Protein AF-A0A8J1YBH6-F1 (afdb_monomer_lite)

Structure (mmCIF, N/CA/C/O backbone):
data_AF-A0A8J1YBH6-F1
#
_entry.id   AF-A0A8J1YBH6-F1
#
loop_
_atom_site.group_PDB
_atom_site.id
_atom_site.type_symbol
_atom_site.label_atom_id
_atom_site.label_alt_id
_atom_site.label_comp_id
_atom_site.label_asym_id
_atom_site.label_entity_id
_atom_site.label_seq_id
_atom_site.pdbx_PDB_ins_code
_atom_site.Cartn_x
_atom_site.Cartn_y
_atom_site.Cartn_z
_atom_site.occupancy
_atom_site.B_iso_or_equiv
_atom_site.auth_seq_id
_atom_site.auth_comp_id
_atom_site.auth_asym_id
_atom_site.auth_atom_id
_atom_site.pdbx_PDB_model_num
ATOM 1 N N . MET A 1 1 ? 23.568 0.494 -54.493 1.00 60.53 1 MET A N 1
ATOM 2 C CA . MET A 1 1 ? 23.707 0.419 -53.017 1.00 60.53 1 MET A CA 1
ATOM 3 C C . MET A 1 1 ? 22.922 1.499 -52.265 1.00 60.53 1 MET A C 1
ATOM 5 O O . MET A 1 1 ? 22.432 1.192 -51.192 1.00 60.53 1 MET A O 1
ATOM 9 N N . GLN A 1 2 ? 22.726 2.717 -52.796 1.00 69.00 2 GLN A N 1
ATOM 10 C CA . GLN A 1 2 ? 21.998 3.801 -52.097 1.00 69.00 2 GLN A CA 1
ATOM 11 C C . GLN A 1 2 ? 20.533 3.489 -51.733 1.00 69.00 2 GLN A C 1
ATOM 13 O O . GLN A 1 2 ? 20.079 3.886 -50.666 1.00 69.00 2 GLN A O 1
ATOM 18 N N . TRP A 1 3 ? 19.809 2.733 -52.562 1.00 75.62 3 TRP A N 1
ATOM 19 C CA . TRP A 1 3 ? 18.410 2.364 -52.298 1.00 75.62 3 TRP A CA 1
ATOM 20 C C . TRP A 1 3 ? 18.222 1.539 -51.021 1.00 75.62 3 TRP A C 1
ATOM 22 O O . TRP A 1 3 ? 17.249 1.742 -50.305 1.00 75.62 3 TRP A O 1
ATOM 32 N N . ASN A 1 4 ? 19.182 0.680 -50.675 1.00 80.62 4 ASN A N 1
ATOM 33 C CA . ASN A 1 4 ? 19.103 -0.113 -49.449 1.00 80.62 4 ASN A CA 1
ATOM 34 C C . ASN A 1 4 ? 19.215 0.780 -48.210 1.00 80.62 4 ASN A C 1
ATOM 36 O O . ASN A 1 4 ? 18.507 0.557 -47.237 1.00 80.62 4 ASN A O 1
ATOM 40 N N . HIS A 1 5 ? 20.039 1.830 -48.265 1.00 84.06 5 HIS A N 1
ATOM 41 C CA . HIS A 1 5 ? 20.119 2.812 -47.185 1.00 84.06 5 HIS A CA 1
ATOM 42 C C . HIS A 1 5 ? 18.828 3.618 -47.067 1.00 84.06 5 HIS A C 1
ATOM 44 O O . HIS A 1 5 ? 18.350 3.818 -45.960 1.00 84.06 5 HIS A O 1
ATOM 50 N N . ILE A 1 6 ? 18.227 4.024 -48.189 1.00 87.50 6 ILE A N 1
ATOM 51 C CA . ILE A 1 6 ? 16.953 4.758 -48.179 1.00 87.50 6 ILE A CA 1
ATOM 52 C C . ILE A 1 6 ? 15.842 3.899 -47.557 1.00 87.50 6 ILE A C 1
ATOM 54 O O . ILE A 1 6 ? 15.106 4.382 -46.702 1.00 87.50 6 ILE A O 1
ATOM 58 N N . MET A 1 7 ? 15.768 2.613 -47.912 1.00 88.62 7 MET A N 1
ATOM 59 C CA . MET A 1 7 ? 14.783 1.684 -47.347 1.00 88.62 7 MET A CA 1
ATOM 60 C C . MET A 1 7 ? 15.015 1.424 -45.855 1.00 88.62 7 MET A C 1
ATOM 62 O O . MET A 1 7 ? 14.064 1.416 -45.080 1.00 88.62 7 MET A O 1
ATOM 66 N N . VAL A 1 8 ? 16.273 1.264 -45.432 1.00 91.31 8 VAL A N 1
ATOM 67 C CA . VAL A 1 8 ? 16.625 1.088 -44.014 1.00 91.31 8 VAL A CA 1
ATOM 68 C C . VAL A 1 8 ? 16.280 2.338 -43.207 1.00 91.31 8 VAL A C 1
ATOM 70 O O . VAL A 1 8 ? 15.672 2.227 -42.149 1.00 91.31 8 VAL A O 1
ATOM 73 N N . MET A 1 9 ? 16.590 3.530 -43.720 1.00 88.50 9 MET A N 1
ATOM 74 C CA . MET A 1 9 ? 16.254 4.785 -43.044 1.00 88.50 9 MET A CA 1
ATOM 75 C C . MET A 1 9 ? 14.739 4.991 -42.953 1.00 88.50 9 MET A C 1
ATOM 77 O O . MET A 1 9 ? 14.248 5.400 -41.905 1.00 88.50 9 MET A O 1
ATOM 81 N N . ALA A 1 10 ? 13.984 4.647 -44.000 1.00 89.06 10 ALA A N 1
ATOM 82 C CA . ALA A 1 10 ? 12.524 4.701 -43.972 1.00 89.06 10 ALA A CA 1
ATOM 83 C C . ALA A 1 10 ? 11.927 3.730 -42.938 1.00 89.06 10 ALA A C 1
ATOM 85 O O . ALA A 1 10 ? 11.026 4.108 -42.192 1.00 89.06 10 ALA A O 1
ATOM 86 N N . LEU A 1 11 ? 12.460 2.508 -42.838 1.00 88.50 11 LEU A N 1
ATOM 87 C CA . LEU A 1 11 ? 12.031 1.518 -41.845 1.00 88.50 11 LEU A CA 1
ATOM 88 C C . LEU A 1 11 ? 12.335 1.960 -40.409 1.00 88.50 11 LEU A C 1
ATOM 90 O O . LEU A 1 11 ? 11.494 1.784 -39.533 1.00 88.50 11 LEU A O 1
ATOM 94 N N . ILE A 1 12 ? 13.496 2.577 -40.174 1.00 89.31 12 ILE A N 1
ATOM 95 C CA . ILE A 1 12 ? 13.864 3.130 -38.864 1.00 89.31 12 ILE A CA 1
ATOM 96 C C . ILE A 1 12 ? 12.915 4.270 -38.476 1.00 89.31 12 ILE A C 1
ATOM 98 O O . ILE A 1 12 ? 12.432 4.300 -37.349 1.00 89.31 12 ILE A O 1
ATOM 102 N N . VAL A 1 13 ? 12.595 5.177 -39.405 1.00 88.88 13 VAL A N 1
ATOM 103 C CA . VAL A 1 13 ? 11.658 6.282 -39.144 1.00 88.88 13 VAL A CA 1
ATOM 104 C C . VAL A 1 13 ? 10.261 5.751 -38.821 1.00 88.88 13 VAL A C 1
ATOM 106 O O . VAL A 1 13 ? 9.661 6.195 -37.849 1.00 88.88 13 VAL A O 1
ATOM 109 N N . ILE A 1 14 ? 9.760 4.766 -39.570 1.00 86.44 14 ILE A N 1
ATOM 110 C CA . ILE A 1 14 ? 8.457 4.143 -39.290 1.00 86.44 14 ILE A CA 1
ATOM 111 C C . ILE A 1 14 ? 8.461 3.471 -37.910 1.00 86.44 14 ILE A C 1
ATOM 113 O O . ILE A 1 14 ? 7.525 3.674 -37.143 1.00 86.44 14 ILE A O 1
ATOM 117 N N . ALA A 1 15 ? 9.526 2.742 -37.564 1.00 84.75 15 ALA A N 1
ATOM 118 C CA . ALA A 1 15 ? 9.653 2.084 -36.266 1.00 84.75 15 ALA A CA 1
ATOM 119 C C . ALA A 1 15 ? 9.654 3.082 -35.096 1.00 84.75 15 ALA A C 1
ATOM 121 O O . ALA A 1 15 ? 9.005 2.827 -34.086 1.00 84.75 15 ALA A O 1
ATOM 122 N N . VAL A 1 16 ? 10.324 4.232 -35.240 1.00 83.88 16 VAL A N 1
ATOM 123 C CA . VAL A 1 16 ? 10.338 5.299 -34.221 1.00 83.88 16 VAL A CA 1
ATOM 124 C C . VAL A 1 16 ? 8.961 5.952 -34.071 1.00 83.88 16 VAL A C 1
ATOM 126 O O . VAL A 1 16 ? 8.543 6.238 -32.954 1.00 83.88 16 VAL A O 1
ATOM 129 N N . MET A 1 17 ? 8.226 6.140 -35.171 1.00 78.38 17 MET A N 1
ATOM 130 C CA . MET A 1 17 ? 6.881 6.735 -35.149 1.00 78.38 17 MET A CA 1
ATOM 131 C C . MET A 1 17 ? 5.822 5.813 -34.526 1.00 78.38 17 MET A C 1
ATOM 133 O O . MET A 1 17 ? 4.783 6.299 -34.094 1.00 78.38 17 MET A O 1
ATOM 137 N N . THR A 1 18 ? 6.072 4.501 -34.465 1.00 76.12 18 THR A N 1
ATOM 138 C CA . THR A 1 18 ? 5.182 3.525 -33.807 1.00 76.12 18 THR A CA 1
ATOM 139 C C . THR A 1 18 ? 5.438 3.354 -32.309 1.00 76.12 18 THR A C 1
ATOM 141 O O . THR A 1 18 ? 4.752 2.563 -31.665 1.00 76.12 18 THR A O 1
ATOM 144 N N . ILE A 1 19 ? 6.416 4.066 -31.737 1.00 75.81 19 ILE A N 1
ATOM 145 C CA . ILE A 1 19 ? 6.669 4.045 -30.293 1.00 75.81 19 ILE A CA 1
ATOM 146 C C . ILE A 1 19 ? 5.658 4.980 -29.616 1.00 75.81 19 ILE A C 1
ATOM 148 O O . ILE A 1 19 ? 5.949 6.135 -29.320 1.00 75.81 19 ILE A O 1
ATOM 152 N N . GLU A 1 20 ? 4.446 4.487 -29.381 1.00 70.12 20 GLU A N 1
ATOM 153 C CA . GLU A 1 20 ? 3.529 5.090 -28.413 1.00 70.12 20 GLU A CA 1
ATOM 154 C C . GLU A 1 20 ? 3.826 4.501 -27.037 1.00 70.12 20 GLU A C 1
ATOM 156 O O . GLU A 1 20 ? 3.438 3.369 -26.760 1.00 70.12 20 GLU A O 1
ATOM 161 N N . THR A 1 21 ? 4.492 5.243 -26.152 1.00 66.50 21 THR A N 1
ATOM 162 C CA . THR A 1 21 ? 4.582 4.821 -24.748 1.00 66.50 21 THR A CA 1
ATOM 163 C C . THR A 1 21 ? 4.582 6.005 -23.791 1.00 66.50 21 THR A C 1
ATOM 165 O O . THR A 1 21 ? 5.614 6.381 -23.246 1.00 66.50 21 THR A O 1
ATOM 168 N N . GLU A 1 22 ? 3.396 6.531 -23.505 1.00 59.78 22 GLU A N 1
ATOM 169 C CA . GLU A 1 22 ? 3.093 6.931 -22.133 1.00 59.78 22 GLU A CA 1
ATOM 170 C C . GLU A 1 22 ? 1.814 6.210 -21.723 1.00 59.78 22 GLU A C 1
ATOM 172 O O . GLU A 1 22 ? 0.707 6.572 -22.125 1.00 59.78 22 GLU A O 1
ATOM 177 N N . ALA A 1 23 ? 1.969 5.146 -20.933 1.00 58.22 23 ALA A N 1
ATOM 178 C CA . ALA A 1 23 ? 0.860 4.573 -20.192 1.00 58.22 23 ALA A CA 1
ATOM 179 C C . ALA A 1 23 ? 0.445 5.602 -19.132 1.00 58.22 23 ALA A C 1
ATOM 181 O O . ALA A 1 23 ? 0.919 5.587 -17.998 1.00 58.22 23 ALA A O 1
ATOM 182 N N . VAL A 1 24 ? -0.401 6.560 -19.520 1.00 61.38 24 VAL A N 1
ATOM 183 C CA . VAL A 1 24 ? -0.993 7.522 -18.591 1.00 61.38 24 VAL A CA 1
ATOM 184 C C . VAL A 1 24 ? -1.951 6.742 -17.699 1.00 61.38 24 VAL A C 1
ATOM 186 O O . VAL A 1 24 ? -3.113 6.517 -18.043 1.00 61.38 2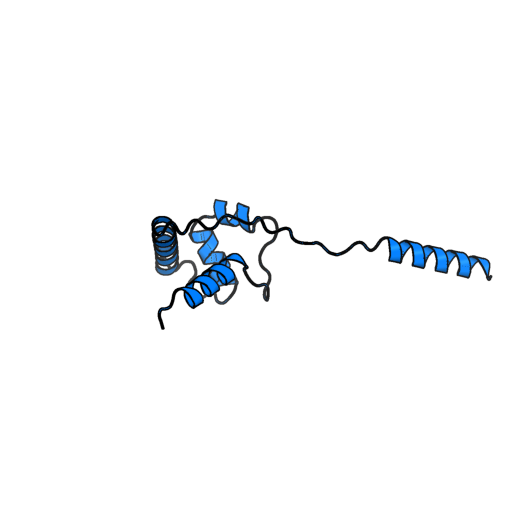4 VAL A O 1
ATOM 189 N N . TYR A 1 25 ? -1.441 6.287 -16.556 1.00 62.69 25 TYR A N 1
ATOM 190 C CA . TYR A 1 25 ? -2.229 5.581 -15.560 1.00 62.69 25 TYR A CA 1
ATOM 191 C C . TYR A 1 25 ? -3.357 6.501 -15.072 1.00 62.69 25 TYR A C 1
ATOM 193 O O . TYR A 1 25 ? -3.143 7.503 -14.381 1.00 62.69 25 TYR A O 1
ATOM 201 N N . SER A 1 26 ? -4.589 6.188 -15.474 1.00 53.66 26 SER A N 1
ATOM 202 C CA . SER A 1 26 ? -5.769 6.962 -15.105 1.00 53.66 26 SER A CA 1
ATOM 203 C C . SER A 1 26 ? -6.263 6.525 -13.729 1.00 53.66 26 SER A C 1
ATOM 205 O O . SER A 1 26 ? -7.001 5.550 -13.585 1.00 53.66 26 SER A O 1
ATOM 207 N N . PHE A 1 27 ? -5.857 7.251 -12.687 1.00 57.75 27 PHE A N 1
ATOM 208 C CA . PHE A 1 27 ? -6.350 7.006 -11.333 1.00 57.75 27 PHE A CA 1
ATOM 209 C C . PHE A 1 27 ? -7.853 7.308 -11.229 1.00 57.75 27 PHE A C 1
ATOM 211 O O . PHE A 1 27 ? -8.296 8.439 -11.464 1.00 57.75 27 PHE A O 1
ATOM 218 N N . LYS A 1 28 ? -8.646 6.330 -10.769 1.00 57.06 28 LYS A N 1
ATOM 219 C CA . LYS A 1 28 ? -10.034 6.564 -10.339 1.00 57.06 28 LYS A CA 1
ATOM 220 C C . LYS A 1 28 ? -10.038 7.537 -9.156 1.00 57.06 28 LYS A C 1
ATOM 222 O O . LYS A 1 28 ? -9.673 7.190 -8.035 1.00 57.06 28 LYS A O 1
ATOM 227 N N . ARG A 1 29 ? -10.478 8.774 -9.394 1.00 54.84 29 ARG A N 1
ATOM 228 C CA . ARG A 1 29 ? -10.663 9.776 -8.336 1.00 54.84 29 ARG A CA 1
ATOM 229 C C . ARG A 1 29 ? -11.949 9.479 -7.570 1.00 54.84 29 ARG A C 1
ATOM 231 O O . ARG A 1 29 ? -13.045 9.771 -8.042 1.00 54.84 29 ARG A O 1
ATOM 238 N N . TYR A 1 30 ? -11.823 8.928 -6.370 1.00 55.34 30 TYR A N 1
ATOM 239 C CA . TYR A 1 30 ? -12.950 8.797 -5.452 1.00 55.34 30 TYR A CA 1
ATOM 240 C C . TYR A 1 30 ? -13.188 10.127 -4.730 1.00 55.34 30 TYR A C 1
ATOM 242 O O . TYR A 1 30 ? -12.262 10.729 -4.187 1.00 55.34 30 TYR A O 1
ATOM 250 N N . THR A 1 31 ? -14.436 10.600 -4.686 1.00 54.47 31 THR A N 1
ATOM 251 C CA . THR A 1 31 ? -14.792 11.760 -3.859 1.00 54.47 31 THR A CA 1
ATOM 252 C C . THR A 1 31 ? -14.584 11.394 -2.390 1.00 54.47 31 THR A C 1
ATOM 254 O O . THR A 1 31 ? -15.325 10.569 -1.845 1.00 54.47 31 THR A O 1
ATOM 257 N N . TYR A 1 32 ? -13.578 11.986 -1.747 1.00 52.03 32 TYR A N 1
ATOM 258 C CA . TYR A 1 32 ? -13.268 11.735 -0.345 1.00 52.03 32 TYR A CA 1
ATOM 259 C C . TYR A 1 32 ? -14.402 12.249 0.551 1.00 52.03 32 TYR A C 1
ATOM 261 O O . TYR A 1 32 ? -14.478 13.425 0.896 1.00 52.03 32 TYR A O 1
ATOM 269 N N . LYS A 1 33 ? -15.311 11.357 0.952 1.00 55.91 33 LYS A N 1
ATOM 270 C CA . LYS A 1 33 ? -16.205 11.599 2.087 1.00 55.91 33 LYS A CA 1
ATOM 271 C C . LYS A 1 33 ? -15.527 11.006 3.317 1.00 55.91 33 LYS A C 1
ATOM 273 O O . LYS A 1 33 ? -15.583 9.791 3.501 1.00 55.91 33 LYS A O 1
ATOM 278 N N . LYS A 1 34 ? -14.899 11.852 4.149 1.00 56.91 34 LYS A N 1
ATOM 279 C CA . LYS A 1 34 ? -14.283 11.502 5.449 1.00 56.91 34 LYS A CA 1
ATOM 280 C C . LYS A 1 34 ? -15.342 10.899 6.382 1.00 56.91 34 LYS A C 1
ATOM 282 O O . LYS A 1 34 ? -15.883 11.556 7.261 1.00 56.91 34 LYS A O 1
ATOM 287 N N . LYS A 1 35 ? -15.707 9.634 6.180 1.00 60.38 35 LYS A N 1
ATOM 288 C CA . LYS A 1 35 ? -16.593 8.904 7.085 1.00 60.38 35 LYS A CA 1
ATOM 289 C C . LYS A 1 35 ? -15.704 8.235 8.131 1.00 60.38 35 LYS A C 1
ATOM 291 O O . LYS A 1 35 ? -15.303 7.089 7.951 1.00 60.38 35 LYS A O 1
ATOM 296 N N . ALA A 1 36 ? -15.421 8.939 9.230 1.00 64.50 36 ALA A N 1
ATOM 297 C CA . ALA A 1 36 ? -14.560 8.500 10.343 1.00 64.50 36 ALA A CA 1
ATOM 298 C C . ALA A 1 36 ? -14.804 7.047 10.819 1.00 64.50 36 ALA A C 1
ATOM 300 O O . ALA A 1 36 ? -13.892 6.354 11.272 1.00 64.50 36 ALA A O 1
ATOM 301 N N . LYS A 1 37 ? -16.035 6.544 10.654 1.00 67.88 37 LYS A N 1
ATOM 302 C CA . LYS A 1 37 ? -16.424 5.155 10.935 1.00 67.88 37 LYS A CA 1
ATOM 303 C C . LYS A 1 37 ? -15.649 4.113 10.110 1.00 67.88 37 LYS A C 1
ATOM 305 O O . LYS A 1 37 ? -15.341 3.050 10.643 1.00 67.88 37 LYS A O 1
ATOM 310 N N . TYR A 1 38 ? -15.337 4.387 8.843 1.00 69.56 38 TYR A N 1
ATOM 311 C CA . TYR A 1 38 ? -14.618 3.447 7.972 1.00 69.56 38 TYR A CA 1
ATOM 312 C C . TYR A 1 38 ? -13.130 3.411 8.303 1.00 69.56 38 TYR A C 1
ATOM 314 O O . TYR A 1 38 ? -12.570 2.328 8.429 1.00 69.56 38 TYR A O 1
ATOM 322 N N . THR A 1 39 ? -12.527 4.566 8.592 1.00 75.31 39 THR A N 1
ATOM 323 C CA . THR A 1 39 ? -11.139 4.650 9.067 1.00 75.31 39 THR A CA 1
ATOM 324 C C . THR A 1 39 ? -10.940 3.871 10.368 1.00 75.31 39 THR A C 1
ATOM 326 O O . THR A 1 39 ? -9.962 3.145 10.504 1.00 75.31 39 THR A O 1
ATOM 329 N N . LYS A 1 40 ? -11.886 3.955 11.318 1.00 79.50 40 LYS A N 1
ATOM 330 C CA . LYS A 1 40 ? -11.811 3.181 12.569 1.00 79.50 40 LYS A CA 1
ATOM 331 C C . LYS A 1 40 ? -11.856 1.670 12.317 1.00 79.50 40 LYS A C 1
ATOM 333 O O . LYS A 1 40 ? -11.089 0.933 12.927 1.00 79.50 40 LYS A O 1
ATOM 338 N N . LYS A 1 41 ? -12.738 1.211 11.422 1.00 81.94 41 LYS A N 1
ATOM 339 C CA . LYS A 1 41 ? -12.831 -0.210 11.045 1.00 81.94 41 LYS A CA 1
ATOM 340 C C . LYS A 1 41 ? -11.563 -0.700 10.350 1.00 81.94 41 LYS A C 1
ATOM 342 O O . LYS A 1 41 ? -11.094 -1.780 10.682 1.00 81.94 41 LYS A O 1
ATOM 347 N N . PHE A 1 42 ? -11.017 0.104 9.441 1.00 81.56 42 PHE A N 1
ATOM 348 C CA . PHE A 1 42 ? -9.777 -0.197 8.734 1.00 81.56 42 PHE A CA 1
ATOM 349 C C . PHE A 1 42 ? -8.604 -0.342 9.709 1.00 81.56 42 PHE A C 1
ATOM 351 O O . PHE A 1 42 ? -7.991 -1.400 9.767 1.00 81.56 42 PHE A O 1
ATOM 358 N N . LYS A 1 43 ? -8.382 0.656 10.578 1.00 83.56 43 LYS A N 1
ATOM 359 C CA . LYS A 1 43 ? -7.333 0.596 11.612 1.00 83.56 43 LYS A CA 1
ATOM 360 C C . LYS A 1 43 ? -7.493 -0.606 12.546 1.00 83.56 43 LYS A C 1
ATOM 362 O O . LYS A 1 43 ? -6.510 -1.237 12.912 1.00 83.56 43 LYS A O 1
ATOM 367 N N . ALA A 1 44 ? -8.728 -0.935 12.927 1.00 86.88 44 ALA A N 1
ATOM 368 C CA . ALA A 1 44 ? -8.993 -2.105 13.758 1.00 86.88 44 ALA A CA 1
ATOM 369 C C . ALA A 1 44 ? -8.682 -3.422 13.025 1.00 86.88 44 ALA A C 1
ATOM 371 O O . ALA A 1 44 ? -8.152 -4.340 13.639 1.00 86.88 44 ALA A O 1
ATOM 372 N N . ALA A 1 45 ? -8.999 -3.526 11.731 1.00 86.56 45 ALA A N 1
ATOM 373 C CA . ALA A 1 45 ? -8.655 -4.696 10.926 1.00 86.56 45 ALA A CA 1
ATOM 374 C C . ALA A 1 45 ? -7.137 -4.846 10.767 1.00 86.56 45 ALA A C 1
ATOM 376 O O . ALA A 1 45 ? -6.615 -5.928 11.021 1.00 86.56 45 ALA A O 1
ATOM 377 N N . GLN A 1 46 ? -6.443 -3.749 10.457 1.00 87.56 46 GLN A N 1
ATOM 378 C CA . GLN A 1 46 ? -4.988 -3.709 10.361 1.00 87.56 46 GLN A CA 1
ATOM 379 C C . GLN A 1 46 ? -4.325 -4.167 11.669 1.00 87.56 46 GLN A C 1
ATOM 381 O O . GLN A 1 46 ? -3.526 -5.096 11.659 1.00 87.56 46 GLN A O 1
ATOM 386 N N . SER A 1 47 ? -4.731 -3.596 12.807 1.00 88.00 47 SER A N 1
ATOM 387 C CA . SER A 1 47 ? -4.168 -3.948 14.117 1.00 88.00 47 SER A CA 1
ATOM 388 C C . SER A 1 47 ? -4.397 -5.417 14.491 1.00 88.00 47 SER A C 1
ATOM 390 O O . SER A 1 47 ? -3.523 -6.035 15.092 1.00 88.00 47 SER A O 1
ATOM 392 N N . ARG A 1 48 ? -5.536 -6.015 14.110 1.00 91.25 48 ARG A N 1
ATOM 393 C CA . ARG A 1 48 ? -5.761 -7.459 14.307 1.00 91.25 48 ARG A CA 1
ATOM 394 C C . ARG A 1 48 ? -4.805 -8.309 13.472 1.00 91.25 48 ARG A C 1
ATOM 396 O O . ARG A 1 48 ? -4.324 -9.321 13.969 1.00 91.25 48 ARG A O 1
ATOM 403 N N . CYS A 1 49 ? -4.543 -7.909 12.231 1.00 89.81 49 CYS A N 1
ATOM 404 C CA . CYS A 1 49 ? -3.603 -8.598 11.351 1.00 89.81 49 CYS A CA 1
ATOM 405 C C . CYS A 1 49 ? -2.165 -8.497 11.863 1.00 89.81 49 CYS A C 1
ATOM 407 O O . CYS A 1 49 ? -1.481 -9.514 11.941 1.00 89.81 49 CYS A O 1
ATOM 409 N N . GLU A 1 50 ? -1.742 -7.316 12.311 1.00 89.12 50 GLU A N 1
ATOM 410 C CA . GLU A 1 50 ? -0.442 -7.118 12.965 1.00 89.12 50 GLU A CA 1
ATOM 411 C C . GLU A 1 50 ? -0.322 -7.988 14.230 1.00 89.12 50 GLU A C 1
ATOM 413 O O . GLU A 1 50 ? 0.661 -8.702 14.408 1.00 89.12 50 GLU A O 1
ATOM 418 N N . ALA A 1 51 ? -1.365 -8.022 15.067 1.00 90.31 51 ALA A N 1
ATOM 419 C CA . ALA A 1 51 ? -1.385 -8.825 16.291 1.00 90.31 51 ALA A CA 1
ATOM 420 C C . ALA A 1 51 ? -1.414 -10.345 16.046 1.00 90.31 51 ALA A C 1
ATOM 422 O O . ALA A 1 51 ? -1.019 -11.108 16.924 1.00 90.31 51 ALA A O 1
ATOM 423 N N . SER A 1 52 ? -1.872 -10.799 14.873 1.00 87.38 52 SER A N 1
ATOM 424 C CA . SER A 1 52 ? -1.897 -12.226 14.518 1.00 87.38 52 SER A CA 1
ATOM 425 C C . SER A 1 52 ? -0.500 -12.825 14.339 1.00 87.38 52 SER A C 1
ATOM 427 O O . SER A 1 52 ? -0.335 -14.041 14.392 1.00 87.38 52 SER A O 1
ATOM 429 N N . GLY A 1 53 ? 0.501 -11.975 14.098 1.00 86.50 53 GLY A N 1
ATOM 430 C CA . GLY A 1 53 ? 1.884 -12.371 13.881 1.00 86.50 53 GLY A CA 1
ATOM 431 C C . GLY A 1 53 ? 2.170 -13.087 12.560 1.00 86.50 53 GLY A C 1
ATOM 432 O O . GLY A 1 53 ? 3.314 -13.466 12.332 1.00 86.50 53 GLY A O 1
ATOM 433 N N . GLN A 1 54 ? 1.185 -13.238 11.665 1.00 86.50 54 GLN A N 1
ATOM 434 C CA . GLN A 1 54 ? 1.374 -13.884 10.355 1.00 86.50 54 GLN A CA 1
ATOM 435 C C . GLN A 1 54 ? 2.387 -13.157 9.462 1.00 86.50 54 GLN A C 1
ATOM 437 O O . GLN A 1 54 ? 3.070 -13.793 8.668 1.00 86.50 54 GLN A O 1
ATOM 442 N N . CYS A 1 55 ? 2.502 -11.837 9.614 1.00 87.94 55 CYS A N 1
ATOM 443 C CA . CYS A 1 55 ? 3.432 -11.005 8.851 1.00 87.94 55 CYS A CA 1
ATOM 444 C C . CYS A 1 55 ? 4.710 -10.657 9.638 1.00 87.94 55 CYS A C 1
ATOM 446 O O . CYS A 1 55 ? 5.481 -9.800 9.207 1.00 87.94 55 CYS A O 1
ATOM 448 N N . ASN A 1 56 ? 4.940 -11.285 10.801 1.00 87.56 56 ASN A N 1
ATOM 449 C CA . ASN A 1 56 ? 6.136 -11.029 11.604 1.00 87.56 56 ASN A CA 1
ATOM 450 C C . ASN A 1 56 ? 7.388 -11.540 10.881 1.00 87.56 56 ASN A C 1
ATOM 452 O O . ASN A 1 56 ? 7.414 -12.664 10.391 1.00 87.56 56 ASN A O 1
ATOM 456 N N . GLY A 1 57 ? 8.441 -10.721 10.852 1.00 84.94 57 GLY A N 1
ATOM 457 C CA . GLY A 1 57 ? 9.699 -11.039 10.164 1.00 84.94 57 GLY A CA 1
ATOM 458 C C . GLY A 1 57 ? 9.731 -10.650 8.684 1.00 84.94 57 GLY A C 1
ATOM 459 O O . GLY A 1 57 ? 10.780 -10.766 8.060 1.00 84.94 57 GLY A O 1
ATOM 460 N N . LEU A 1 58 ? 8.620 -10.151 8.130 1.00 87.12 58 LEU A N 1
ATOM 461 C CA . LEU A 1 58 ? 8.608 -9.483 6.831 1.00 87.12 58 LEU A CA 1
ATOM 462 C C . LEU A 1 58 ? 8.862 -7.988 7.029 1.00 87.12 58 LEU A C 1
ATOM 464 O O . LEU A 1 58 ? 8.219 -7.350 7.866 1.00 87.12 58 LEU A O 1
ATOM 468 N N . GLU A 1 59 ? 9.749 -7.415 6.219 1.00 83.19 59 GLU A N 1
ATOM 469 C CA . GLU A 1 59 ? 10.063 -5.984 6.230 1.00 83.19 59 GLU A CA 1
ATOM 470 C C . GLU A 1 59 ? 9.667 -5.307 4.910 1.00 83.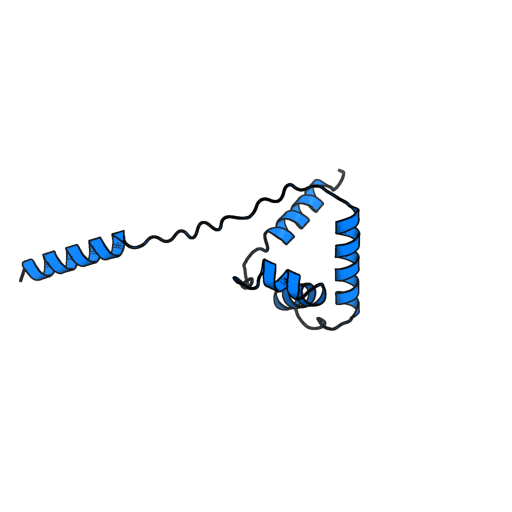19 59 GLU A C 1
ATOM 472 O O . GLU A 1 59 ? 9.403 -5.957 3.895 1.00 83.19 59 GLU A O 1
ATOM 477 N N . GLY A 1 60 ? 9.562 -3.977 4.946 1.00 83.69 60 GLY A N 1
ATOM 478 C CA . GLY A 1 60 ? 9.304 -3.151 3.768 1.00 83.69 60 GLY A CA 1
ATOM 479 C C . GLY A 1 60 ? 8.012 -3.501 3.020 1.00 83.69 60 GLY A C 1
ATOM 480 O O . GLY A 1 60 ? 6.914 -3.543 3.592 1.00 83.69 60 GLY A O 1
ATOM 481 N N . LEU A 1 61 ? 8.143 -3.715 1.711 1.00 82.94 61 LEU A N 1
ATOM 482 C CA . LEU A 1 61 ? 7.027 -3.978 0.807 1.00 82.94 61 LEU A CA 1
ATOM 483 C C . LEU A 1 61 ? 6.341 -5.318 1.106 1.00 82.94 61 LEU A C 1
ATOM 485 O O . LEU A 1 61 ? 5.114 -5.379 1.147 1.00 82.94 61 LEU A O 1
ATOM 489 N N . GLN A 1 62 ? 7.111 -6.364 1.411 1.00 84.50 62 GLN A N 1
ATOM 490 C CA . GLN A 1 62 ? 6.576 -7.699 1.700 1.00 84.50 62 GLN A CA 1
ATOM 491 C C . GLN A 1 62 ? 5.687 -7.701 2.949 1.00 84.50 62 GLN A C 1
ATOM 493 O O . GLN A 1 62 ? 4.609 -8.297 2.960 1.00 84.50 62 GLN A O 1
ATOM 498 N N . SER A 1 63 ? 6.086 -6.944 3.976 1.00 87.19 63 SER A N 1
ATOM 499 C CA . SER A 1 63 ? 5.263 -6.714 5.172 1.00 87.19 63 SER A CA 1
ATOM 500 C C . SER A 1 63 ? 3.930 -6.048 4.818 1.00 87.19 63 SER A C 1
ATOM 502 O O . SER A 1 63 ? 2.855 -6.446 5.270 1.00 87.19 63 SER A O 1
ATOM 504 N N . THR A 1 64 ? 3.999 -5.055 3.933 1.00 85.12 64 THR A N 1
ATOM 505 C CA . THR A 1 64 ? 2.853 -4.255 3.501 1.00 85.12 64 THR A CA 1
ATOM 506 C C . THR A 1 64 ? 1.871 -5.065 2.649 1.00 85.12 64 THR A C 1
ATOM 508 O O . THR A 1 64 ? 0.659 -4.945 2.838 1.00 85.12 64 THR A O 1
ATOM 511 N N . ILE A 1 65 ? 2.374 -5.908 1.743 1.00 87.25 65 ILE A N 1
ATOM 512 C CA . ILE A 1 65 ? 1.573 -6.840 0.940 1.00 87.25 65 ILE A CA 1
ATOM 513 C C . ILE A 1 65 ? 0.869 -7.841 1.857 1.00 87.25 65 ILE A C 1
ATOM 515 O O . ILE A 1 65 ? -0.356 -7.973 1.797 1.00 87.25 65 ILE A O 1
ATOM 519 N N . CYS A 1 66 ? 1.620 -8.473 2.763 1.00 90.00 66 CYS A N 1
ATOM 520 C CA . CYS A 1 66 ? 1.084 -9.442 3.714 1.00 90.00 66 CYS A CA 1
ATOM 521 C C . CYS A 1 66 ? -0.051 -8.848 4.563 1.00 90.00 66 CYS A C 1
ATOM 523 O O . CYS A 1 66 ? -1.132 -9.431 4.659 1.00 90.00 66 CYS A O 1
ATOM 525 N N . LEU A 1 67 ? 0.145 -7.646 5.119 1.00 89.44 67 LEU A N 1
ATOM 526 C CA . LEU A 1 67 ? -0.874 -6.981 5.933 1.00 89.44 67 LEU A CA 1
ATOM 527 C C . LEU A 1 67 ? -2.145 -6.648 5.144 1.00 89.44 67 LEU A C 1
ATOM 529 O O . LEU A 1 67 ? -3.245 -6.763 5.688 1.00 89.44 67 LEU A O 1
ATOM 533 N N . ARG A 1 68 ? -2.034 -6.258 3.868 1.00 88.50 68 ARG A N 1
ATOM 534 C CA . ARG A 1 68 ? -3.214 -5.971 3.036 1.00 88.50 68 ARG A CA 1
ATOM 535 C C . ARG A 1 68 ? -3.988 -7.228 2.676 1.00 88.50 68 ARG A C 1
ATOM 537 O O . ARG A 1 68 ? -5.207 -7.220 2.826 1.00 88.50 68 ARG A O 1
ATOM 544 N N . ARG A 1 69 ? -3.288 -8.293 2.278 1.00 89.94 69 ARG A N 1
ATOM 545 C CA . ARG A 1 69 ? -3.896 -9.604 2.012 1.00 89.94 69 ARG A CA 1
ATOM 546 C C . ARG A 1 69 ? -4.592 -10.154 3.258 1.00 89.94 69 ARG A C 1
ATOM 548 O O . ARG A 1 69 ? -5.744 -10.570 3.188 1.00 89.94 69 ARG A O 1
ATOM 555 N N . CYS A 1 70 ? -3.961 -10.021 4.430 1.00 91.56 70 CYS A N 1
ATOM 556 C CA . CYS A 1 70 ? -4.573 -10.405 5.704 1.00 91.56 70 CYS A CA 1
ATOM 557 C C . CYS A 1 70 ? -5.882 -9.650 5.994 1.00 91.56 70 CYS A C 1
ATOM 559 O O . CYS A 1 70 ? -6.839 -10.236 6.502 1.00 91.56 70 CYS A O 1
ATOM 561 N N . MET A 1 71 ? -5.952 -8.348 5.688 1.00 89.50 71 MET A N 1
ATOM 562 C CA . MET A 1 71 ? -7.170 -7.570 5.933 1.00 89.50 71 MET A CA 1
ATOM 563 C C . MET A 1 71 ? -8.335 -8.007 5.039 1.00 89.50 71 MET A C 1
ATOM 565 O O . MET A 1 71 ? -9.472 -8.041 5.513 1.00 89.50 71 MET A O 1
ATOM 569 N N . SER A 1 72 ? -8.069 -8.286 3.763 1.00 88.38 72 SER A N 1
ATOM 570 C CA . SER A 1 72 ? -9.017 -8.873 2.814 1.00 88.38 72 SER A CA 1
ATOM 571 C C . SER A 1 72 ? -8.293 -9.211 1.513 1.00 88.38 72 SER A C 1
ATOM 573 O O . SER A 1 72 ? -7.806 -8.315 0.824 1.00 88.38 72 SER A O 1
ATOM 575 N N . GLU A 1 73 ? -8.289 -10.493 1.158 1.00 87.69 73 GLU A N 1
ATOM 576 C CA . GLU A 1 73 ? -7.699 -10.983 -0.090 1.00 87.69 73 GLU A CA 1
ATOM 577 C C . GLU A 1 73 ? -8.440 -10.437 -1.322 1.00 87.69 73 GLU A C 1
ATOM 579 O O . GLU A 1 73 ? -7.810 -9.911 -2.235 1.00 87.69 73 GLU A O 1
ATOM 584 N N . ASP A 1 74 ? -9.777 -10.453 -1.312 1.00 86.44 74 ASP A N 1
ATOM 585 C CA . ASP A 1 74 ? -10.593 -9.974 -2.440 1.00 86.44 74 ASP A CA 1
ATOM 586 C C . ASP A 1 74 ? -10.323 -8.494 -2.765 1.00 86.44 74 ASP A C 1
ATOM 588 O O . ASP A 1 74 ? -10.142 -8.114 -3.920 1.00 86.44 74 ASP A O 1
ATOM 592 N N . CYS A 1 75 ? -10.242 -7.649 -1.731 1.00 82.56 75 CYS A N 1
ATOM 593 C CA . CYS A 1 75 ? -9.946 -6.224 -1.885 1.00 82.56 75 CYS A CA 1
ATOM 594 C C . CYS A 1 75 ? -8.514 -6.000 -2.391 1.00 82.56 75 CYS A C 1
ATOM 596 O O . CYS A 1 75 ? -8.263 -5.087 -3.177 1.00 82.56 75 CYS A O 1
ATOM 598 N N . TYR A 1 76 ? -7.572 -6.839 -1.951 1.00 85.94 76 TYR A N 1
ATOM 599 C CA . TYR A 1 76 ? -6.199 -6.787 -2.433 1.00 85.94 76 TYR A CA 1
ATOM 600 C C . TYR A 1 76 ? -6.121 -7.126 -3.925 1.00 85.94 76 TYR A C 1
ATOM 602 O O . TYR A 1 76 ? -5.494 -6.381 -4.670 1.00 85.94 76 TYR A O 1
ATOM 610 N N . GLN A 1 77 ? -6.799 -8.182 -4.378 1.00 83.56 77 GLN A N 1
ATOM 611 C CA . GLN A 1 77 ? -6.820 -8.570 -5.791 1.00 83.56 77 GLN A CA 1
ATOM 612 C C . GLN A 1 77 ? -7.539 -7.545 -6.673 1.00 83.56 77 GLN A C 1
ATOM 614 O O . GLN A 1 77 ? -7.088 -7.270 -7.780 1.00 83.56 77 GLN A O 1
ATOM 619 N N . GLU A 1 78 ? -8.616 -6.925 -6.191 1.00 81.00 78 GLU A N 1
ATOM 620 C CA . GLU A 1 78 ? -9.296 -5.866 -6.947 1.00 81.00 78 GLU A CA 1
ATOM 621 C C . GLU A 1 78 ? -8.401 -4.628 -7.141 1.00 81.00 78 GLU A C 1
ATOM 623 O O . GLU A 1 78 ? -8.430 -4.002 -8.200 1.00 81.00 78 GLU A O 1
ATOM 628 N N . LEU A 1 79 ? -7.606 -4.268 -6.127 1.00 77.12 79 LEU A N 1
ATOM 629 C CA . LEU A 1 79 ? -6.747 -3.080 -6.158 1.00 77.12 79 LEU A CA 1
ATOM 630 C C . LEU A 1 79 ? -5.385 -3.316 -6.819 1.00 77.12 79 LEU A C 1
ATOM 632 O O . LEU A 1 79 ? -4.903 -2.424 -7.509 1.00 77.12 79 LEU A O 1
ATOM 636 N N . TYR A 1 80 ? -4.771 -4.475 -6.579 1.00 80.88 80 TYR A N 1
ATOM 637 C CA . TYR A 1 80 ? -3.378 -4.781 -6.931 1.00 80.88 80 TYR A CA 1
ATOM 638 C C . TYR A 1 80 ? -3.233 -6.051 -7.778 1.00 80.88 80 TYR A C 1
ATOM 640 O O . TYR A 1 80 ? -2.131 -6.391 -8.178 1.00 80.88 80 TYR A O 1
ATOM 648 N N . GLY A 1 81 ? -4.315 -6.781 -8.068 1.00 79.81 81 GLY A N 1
ATOM 649 C CA . GLY A 1 81 ? -4.227 -8.075 -8.757 1.00 79.81 81 GLY A CA 1
ATOM 650 C C . GLY A 1 81 ? -3.840 -7.990 -10.235 1.00 79.81 81 GLY A C 1
ATOM 651 O O . GLY A 1 81 ? -3.399 -8.987 -10.795 1.00 79.81 81 GLY A O 1
ATOM 652 N N . HIS A 1 82 ? -4.004 -6.827 -10.871 1.00 75.00 82 HIS A N 1
ATOM 653 C CA . HIS A 1 82 ? -3.544 -6.591 -12.245 1.00 75.00 82 HIS A CA 1
ATOM 654 C C . HIS A 1 82 ? -2.121 -6.013 -12.297 1.0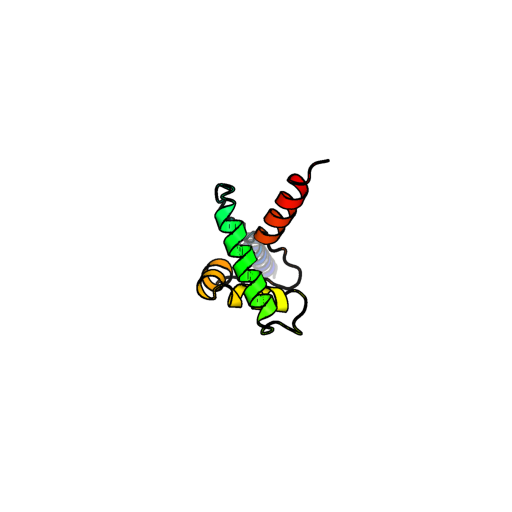0 75.00 82 HIS A C 1
ATOM 656 O O . HIS A 1 82 ? -1.437 -6.186 -13.300 1.00 75.00 82 HIS A O 1
ATOM 662 N N . ASP A 1 83 ? -1.702 -5.298 -11.252 1.00 76.25 83 ASP A N 1
ATOM 663 C CA . ASP A 1 83 ? -0.442 -4.554 -11.205 1.00 76.25 83 ASP A CA 1
ATOM 664 C C . ASP A 1 83 ? 0.014 -4.481 -9.740 1.00 76.25 83 ASP A C 1
ATOM 666 O O . ASP A 1 83 ? -0.497 -3.680 -8.945 1.00 76.25 83 ASP A O 1
ATOM 670 N N . GLU A 1 84 ? 0.863 -5.431 -9.341 1.00 78.31 84 GLU A N 1
ATOM 671 C CA . GLU A 1 84 ? 1.380 -5.498 -7.974 1.00 78.31 84 GLU A CA 1
ATOM 672 C C . GLU A 1 84 ? 2.427 -4.403 -7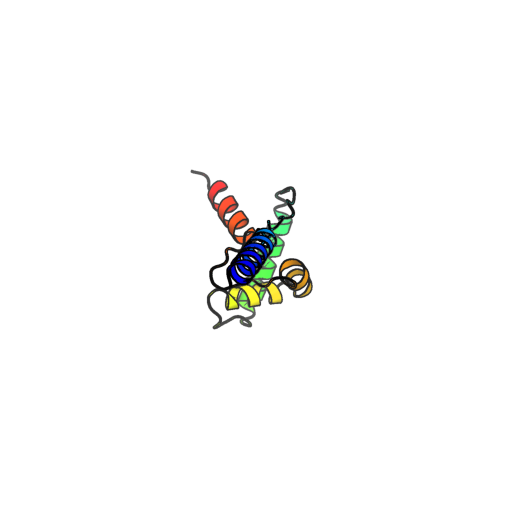.766 1.00 78.31 84 GLU A C 1
ATOM 674 O O . GLU A 1 84 ? 3.216 -4.119 -8.657 1.00 78.31 84 GLU A O 1
ATOM 679 N N . LEU A 1 85 ? 2.460 -3.806 -6.569 1.00 76.25 85 LEU A N 1
ATOM 680 C CA . LEU A 1 85 ? 3.463 -2.787 -6.255 1.00 76.25 85 LEU A CA 1
ATOM 681 C C . LEU A 1 85 ? 4.879 -3.353 -6.364 1.00 76.25 85 LEU A C 1
ATOM 683 O O . LEU A 1 85 ? 5.182 -4.352 -5.708 1.00 76.25 85 LEU A O 1
ATOM 687 N N . GLU A 1 86 ? 5.754 -2.646 -7.069 1.00 76.12 86 GLU A N 1
ATOM 688 C CA . GLU A 1 86 ? 7.182 -2.952 -7.123 1.00 76.12 86 GLU A CA 1
ATOM 689 C C . GLU A 1 86 ? 7.984 -2.208 -6.035 1.00 76.12 86 GLU A C 1
ATOM 691 O O . GLU A 1 86 ? 7.554 -1.210 -5.440 1.00 76.12 86 GLU A O 1
ATOM 696 N N . GLU A 1 87 ? 9.188 -2.704 -5.726 1.00 68.75 87 GLU A N 1
ATOM 697 C CA . GLU A 1 87 ? 10.082 -2.052 -4.764 1.00 68.75 87 GLU A CA 1
ATOM 698 C C . GLU A 1 87 ? 10.546 -0.686 -5.290 1.00 68.75 87 GLU A C 1
ATOM 700 O O . GLU A 1 87 ? 11.272 -0.591 -6.275 1.00 68.75 87 GLU A O 1
ATOM 705 N N . GLY A 1 88 ? 10.153 0.386 -4.598 1.00 68.00 88 GLY A N 1
ATOM 706 C CA . GLY A 1 88 ? 10.445 1.767 -5.002 1.00 68.00 88 GLY A CA 1
ATOM 707 C C . GLY A 1 88 ? 9.227 2.524 -5.533 1.00 68.00 88 GLY A C 1
ATOM 708 O O . GLY A 1 88 ? 9.287 3.749 -5.654 1.00 68.00 88 GLY A O 1
ATOM 709 N N . GLU A 1 89 ? 8.104 1.842 -5.758 1.00 68.31 89 GLU A N 1
ATOM 710 C CA . GLU A 1 89 ? 6.847 2.484 -6.125 1.00 68.31 89 GLU A CA 1
ATOM 711 C C . GLU A 1 89 ? 6.101 3.039 -4.905 1.00 68.31 89 GLU A C 1
ATOM 713 O O . GLU A 1 89 ? 6.065 2.460 -3.814 1.00 68.31 89 GLU A O 1
ATOM 718 N N . ILE A 1 90 ? 5.489 4.211 -5.082 1.00 63.41 90 ILE A N 1
ATOM 719 C CA . ILE A 1 90 ? 4.706 4.866 -4.034 1.00 63.41 90 ILE A CA 1
ATOM 720 C C . ILE A 1 90 ? 3.264 4.373 -4.133 1.00 63.41 90 ILE A C 1
ATOM 722 O O . ILE A 1 90 ? 2.563 4.704 -5.088 1.00 63.41 90 ILE A O 1
ATOM 726 N N . ASP A 1 91 ? 2.770 3.687 -3.098 1.00 69.31 91 ASP A N 1
ATOM 727 C CA . ASP A 1 91 ? 1.329 3.474 -2.957 1.00 69.31 91 ASP A CA 1
ATOM 728 C C . ASP A 1 91 ? 0.632 4.825 -2.767 1.00 69.31 91 ASP A C 1
ATOM 730 O O . ASP A 1 91 ? 0.637 5.420 -1.684 1.00 69.31 91 ASP A O 1
ATOM 734 N N . VAL A 1 92 ? 0.002 5.295 -3.835 1.00 66.00 92 VAL A N 1
ATOM 735 C CA . VAL A 1 92 ? -0.671 6.590 -3.908 1.00 66.00 92 VAL A CA 1
ATOM 736 C C . VAL A 1 92 ? -1.800 6.697 -2.885 1.00 66.00 92 VAL A C 1
ATOM 738 O O . VAL A 1 92 ? -2.023 7.773 -2.335 1.00 66.00 92 VAL A O 1
ATOM 741 N N . GLN A 1 93 ? -2.473 5.591 -2.555 1.00 64.88 93 GLN A N 1
ATOM 742 C CA . GLN A 1 93 ? -3.533 5.565 -1.549 1.00 64.88 93 GLN A CA 1
ATOM 743 C C . GLN A 1 93 ? -2.952 5.772 -0.143 1.00 64.88 93 GLN A C 1
ATOM 745 O O . GLN A 1 93 ? -3.431 6.613 0.623 1.00 64.88 93 GLN A O 1
ATOM 750 N N . HIS A 1 94 ? -1.878 5.048 0.183 1.00 63.25 94 HIS A N 1
ATOM 751 C CA . HIS A 1 94 ? -1.166 5.202 1.451 1.00 63.25 94 HIS A CA 1
ATOM 752 C C . HIS A 1 94 ? -0.497 6.580 1.573 1.00 63.25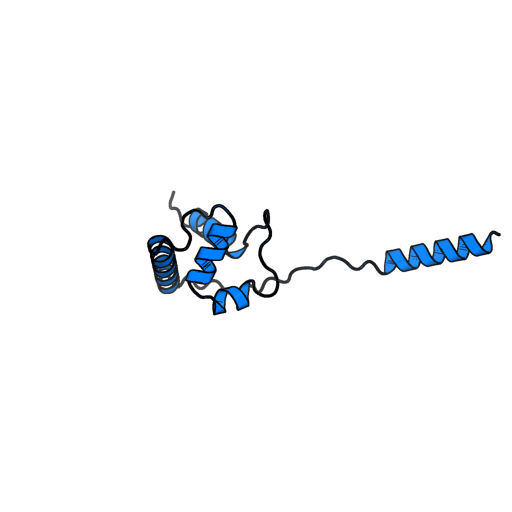 94 HIS A C 1
ATOM 754 O O . HIS A 1 94 ? -0.497 7.187 2.648 1.00 63.25 94 HIS A O 1
ATOM 760 N N . PHE A 1 95 ? 0.033 7.108 0.469 1.00 57.94 95 PHE A N 1
ATOM 761 C CA . PHE A 1 95 ? 0.616 8.443 0.399 1.00 57.94 95 PHE A CA 1
ATOM 762 C C . PHE A 1 95 ? -0.433 9.534 0.630 1.00 57.94 95 PHE A C 1
ATOM 764 O O . PHE A 1 95 ? -0.206 10.440 1.433 1.00 57.94 95 PHE A O 1
ATOM 771 N N . LEU A 1 96 ? -1.611 9.422 0.007 1.00 55.31 96 LEU A N 1
ATOM 772 C CA . LEU A 1 96 ? -2.728 10.336 0.246 1.00 55.31 96 LEU A CA 1
ATOM 773 C C . LEU A 1 96 ? -3.222 10.256 1.695 1.00 55.31 96 LEU A C 1
ATOM 775 O O . LEU A 1 96 ? -3.494 11.293 2.295 1.00 55.31 96 LEU A O 1
ATOM 779 N N . GLU A 1 97 ? -3.280 9.067 2.304 1.00 58.97 97 GLU A N 1
ATOM 780 C CA . GLU A 1 97 ? -3.641 8.945 3.721 1.00 58.97 97 GLU A CA 1
ATOM 781 C C . GLU A 1 97 ? -2.609 9.617 4.645 1.00 58.97 97 GLU A C 1
ATOM 783 O O . GLU A 1 97 ? -2.992 10.309 5.594 1.00 58.97 97 GLU A O 1
ATOM 788 N N . LYS A 1 98 ? -1.306 9.456 4.373 1.00 57.69 98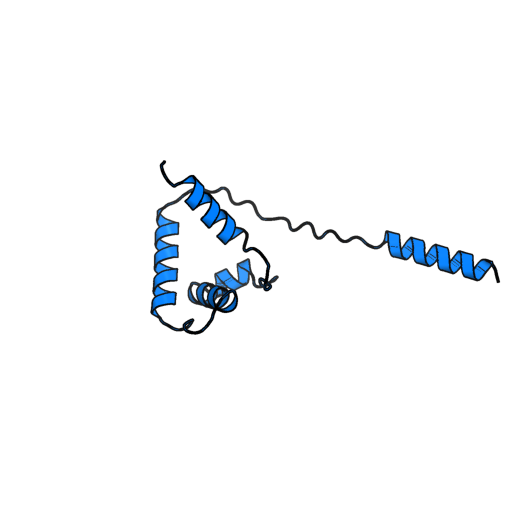 LYS A N 1
ATOM 789 C CA . LYS A 1 98 ? -0.238 10.151 5.113 1.00 57.69 98 LYS A CA 1
ATOM 790 C C . LYS A 1 98 ? -0.316 11.665 4.936 1.00 57.69 98 LYS A C 1
ATOM 792 O O . LYS A 1 98 ? -0.223 12.381 5.929 1.00 57.69 98 LYS A O 1
ATOM 797 N N . LYS A 1 99 ? -0.557 12.142 3.714 1.00 53.25 99 LYS A N 1
ATOM 798 C CA . LYS A 1 99 ? -0.713 13.569 3.418 1.00 53.25 99 LYS A CA 1
ATOM 799 C C . LYS A 1 99 ? -1.902 14.173 4.169 1.00 53.25 99 LYS A C 1
ATOM 801 O O . LYS A 1 99 ? -1.744 15.169 4.857 1.00 53.25 99 LYS A O 1
ATOM 806 N N . ILE A 1 100 ? -3.050 13.491 4.171 1.00 56.19 100 ILE A N 1
ATOM 807 C CA . ILE A 1 100 ? -4.227 13.926 4.938 1.00 56.19 100 ILE A CA 1
ATOM 808 C C . ILE A 1 100 ? -3.936 13.968 6.446 1.00 56.19 100 ILE A C 1
ATOM 810 O O . ILE A 1 100 ? -4.408 14.874 7.119 1.00 56.19 100 ILE A O 1
ATOM 814 N N . LYS A 1 101 ? -3.169 13.017 7.003 1.00 56.84 101 LYS A N 1
ATOM 815 C CA . LYS A 1 101 ? -2.764 13.073 8.423 1.00 56.84 101 LYS A CA 1
ATOM 816 C C . LYS A 1 101 ? -1.832 14.249 8.724 1.00 56.84 101 LYS A C 1
ATOM 818 O O . LYS A 1 101 ? -1.916 14.781 9.823 1.00 56.84 101 LYS A O 1
ATOM 823 N N . MET A 1 102 ? -0.976 14.639 7.778 1.00 52.81 102 MET A N 1
ATOM 824 C CA . MET A 1 102 ? -0.122 15.825 7.909 1.00 52.81 102 MET A CA 1
ATOM 825 C C . MET A 1 102 ? -0.944 17.121 7.881 1.00 52.81 102 MET A C 1
ATOM 827 O O . MET A 1 102 ? -0.661 18.021 8.661 1.00 52.81 102 MET A O 1
ATOM 831 N N . ASP A 1 103 ? -1.989 17.190 7.052 1.00 50.22 103 ASP A N 1
ATOM 832 C CA . ASP A 1 103 ? -2.872 18.364 6.961 1.00 50.22 103 ASP A CA 1
ATOM 833 C C . ASP A 1 103 ? -3.902 18.461 8.117 1.00 50.22 103 ASP A C 1
ATOM 835 O O . ASP A 1 103 ? -4.454 19.530 8.366 1.00 50.22 103 ASP A O 1
ATOM 839 N N . ASP A 1 104 ? -4.183 17.362 8.832 1.00 47.09 104 ASP A N 1
ATOM 840 C CA . ASP A 1 104 ? -5.162 17.285 9.942 1.00 47.09 104 ASP A CA 1
ATOM 841 C C . ASP A 1 104 ? -4.522 17.511 11.329 1.00 47.09 104 ASP A C 1
ATOM 843 O O . ASP A 1 104 ? -5.198 17.357 12.348 1.00 47.09 104 ASP A O 1
ATOM 847 N N . GLN A 1 105 ? -3.224 17.835 11.392 1.00 32.75 105 GLN A N 1
ATOM 848 C CA . GLN A 1 105 ? -2.530 18.114 12.649 1.00 32.75 105 GLN A CA 1
ATOM 849 C C . GLN A 1 105 ? -2.736 19.593 13.030 1.00 32.75 105 GLN A C 1
ATOM 851 O O . GLN A 1 105 ? -2.276 20.469 12.297 1.00 32.75 105 GLN A O 1
ATOM 856 N N . PRO A 1 106 ? -3.428 19.909 14.142 1.00 43.06 106 PRO A N 1
ATOM 857 C CA . PRO A 1 106 ? -3.572 21.292 14.574 1.00 43.06 106 PRO A CA 1
ATOM 858 C C . PRO A 1 106 ? -2.198 21.821 15.002 1.00 43.06 106 PRO A C 1
ATOM 860 O O . PRO A 1 106 ? -1.520 21.192 15.820 1.00 43.06 106 PRO A O 1
ATOM 863 N N . GLY A 1 107 ? -1.795 22.943 14.405 1.00 41.22 107 GLY A N 1
ATOM 864 C CA . GLY A 1 107 ? -0.758 23.816 14.953 1.00 41.22 107 GLY A CA 1
ATOM 865 C C . GLY A 1 107 ? -1.259 24.560 16.181 1.00 41.22 107 GLY A C 1
ATOM 866 O O . GLY A 1 107 ? -2.485 24.811 16.254 1.00 41.22 107 GLY A O 1
#

Sequence (107 aa):
MQWNHIMVMALIVIAVMTIETEAVYSFKRYTYKKKAKYTKKFKAAQSRCEASGQCNGLEGLQSTICLRRCMSEDCYQELYGHDELEEGEIDVQHFLEKKIKMDDQPG

Radius of gyration: 22.89 Å; chains: 1; bounding box: 40×38×69 Å

Foldseek 3Di:
DVVVVVVVVVVVVVVVVPPDDDPPPDDDDDDDDPPVVVVVVVVVLLVVQVVVCPLPPDDDLSSVLSSVVSSPVVVCCVVPVVPHDDVPDDPPVVVVVVVVVVVPDDD

pLDDT: mean 74.47, std 14.16, range [32.75, 91.56]

InterPro domains:
  IPR031985 Protein of unknown function DUF4787 [PF16029] (40-93)
  IPR031985 Protein of unknown function DUF4787 [PTHR35455] (5-99)

Secondary structure (DSSP, 8-state):
-HHHHHHHHHHHHHHHHT-----------------HHHHHHHHHHHHHHHHT-TTTT--HHHHHHHHHHHH-HHHHHHHHSSSPPPTT---HHHHHHHHHHHHTS--

Organism: Owenia fusiformis (NCBI:txid6347)